Protein AF-A0A7C5F5Y3-F1 (afdb_monomer)

Sequence (98 aa):
MSLDRRIELMRSLGDLLRRVEFTQSGKEPQENLEAAQLATELEKAYLLWGLVEIEGLLIDGKEATAERLASEGPEDLAREITTAIKGEAGLSESERKN

Nearest PDB structures (foldseek):
  3eab-assembly3_C  TM=5.072E-01  e=3.829E+00  Homo sapiens

Radius of gyration: 14.65 Å; Cα contacts (8 Å, |Δi|>4): 79; chains: 1; bounding box: 38×29×44 Å

Foldseek 3Di:
DDPVVLVVLVVVLVVLVVVLVVLVVDDDPVSVVVNVVSVLVNLLSLLSNQPPADPPDDQVNHGDDSVCCSPRNDPVVSVVVSVVSCVVVVVPPVVVPD

Structure (mmCIF, N/CA/C/O backbone):
data_AF-A0A7C5F5Y3-F1
#
_entry.id   AF-A0A7C5F5Y3-F1
#
loop_
_atom_site.group_PDB
_atom_site.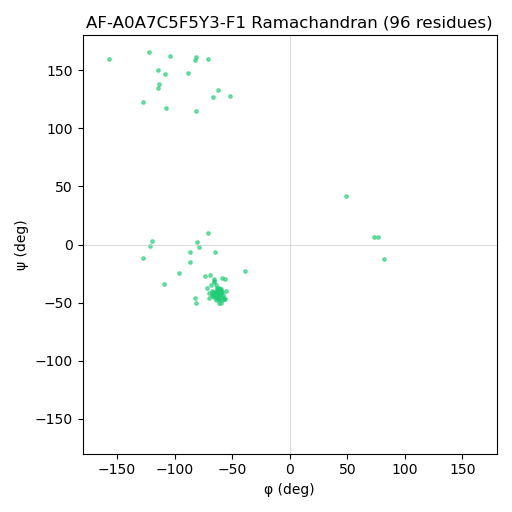id
_atom_site.type_symbol
_atom_site.label_atom_id
_atom_site.label_alt_id
_atom_site.label_comp_id
_atom_site.label_asym_id
_atom_site.label_entity_id
_atom_site.label_seq_id
_atom_site.pdbx_PDB_ins_code
_atom_site.Cartn_x
_atom_site.Cartn_y
_atom_site.Cartn_z
_atom_site.occupancy
_atom_site.B_iso_or_equiv
_atom_site.auth_seq_id
_atom_site.auth_comp_id
_atom_site.auth_asym_id
_atom_site.auth_atom_id
_atom_site.pdbx_PDB_model_num
ATOM 1 N N . MET A 1 1 ? -8.376 10.571 5.813 1.00 71.12 1 MET A N 1
ATOM 2 C CA . MET A 1 1 ? -7.504 11.060 4.717 1.00 7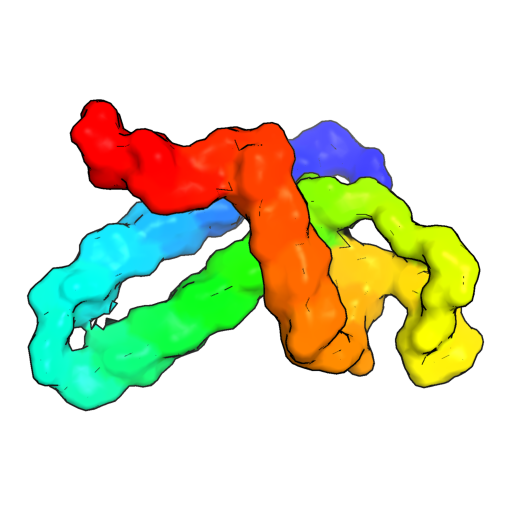1.12 1 MET A CA 1
ATOM 3 C C . MET A 1 1 ? -7.878 12.502 4.360 1.00 71.12 1 MET A C 1
ATOM 5 O O . MET A 1 1 ? -9.068 12.782 4.305 1.00 71.12 1 MET A O 1
ATOM 9 N N . SER A 1 2 ? -6.919 13.411 4.130 1.00 84.56 2 SER A N 1
ATOM 10 C CA . SER A 1 2 ? -7.179 14.780 3.624 1.00 84.56 2 SER A CA 1
ATOM 11 C C . SER A 1 2 ? -6.811 14.916 2.139 1.00 84.56 2 SER A C 1
ATOM 13 O O . SER A 1 2 ? -6.064 14.091 1.608 1.00 84.56 2 SER A O 1
ATOM 15 N N . LEU A 1 3 ? -7.315 15.956 1.461 1.00 83.12 3 LEU A N 1
ATOM 16 C CA . LEU A 1 3 ? -6.970 16.237 0.059 1.00 83.12 3 LEU A CA 1
ATOM 17 C C . LEU A 1 3 ? -5.470 16.515 -0.113 1.00 83.12 3 LEU A C 1
ATOM 19 O O . LEU A 1 3 ? -4.854 15.950 -1.011 1.00 83.12 3 LEU A O 1
ATOM 23 N N . ASP A 1 4 ? -4.875 17.311 0.778 1.00 85.81 4 ASP A N 1
ATOM 24 C CA . ASP A 1 4 ? -3.437 17.608 0.748 1.00 85.81 4 ASP A CA 1
ATOM 25 C C . ASP A 1 4 ? -2.607 16.330 0.872 1.00 85.81 4 ASP A C 1
ATOM 27 O O . ASP A 1 4 ? -1.707 16.083 0.069 1.00 85.81 4 ASP A O 1
ATOM 31 N N . ARG A 1 5 ? -2.991 15.446 1.802 1.00 83.38 5 ARG A N 1
ATOM 32 C CA . ARG A 1 5 ? -2.338 14.146 1.970 1.00 83.38 5 ARG A CA 1
ATOM 33 C C . ARG A 1 5 ? -2.460 13.282 0.715 1.00 83.38 5 ARG A C 1
ATOM 35 O O . ARG A 1 5 ? -1.504 12.608 0.341 1.00 83.38 5 ARG A O 1
ATOM 42 N N . ARG A 1 6 ? -3.609 13.313 0.035 1.00 85.56 6 ARG A N 1
ATOM 43 C CA . ARG A 1 6 ? -3.810 12.596 -1.232 1.00 85.56 6 ARG A CA 1
ATOM 44 C C . ARG A 1 6 ? -2.906 13.140 -2.342 1.00 85.56 6 ARG A C 1
ATOM 46 O O . ARG A 1 6 ? -2.329 12.351 -3.083 1.00 85.56 6 ARG A O 1
ATOM 53 N N . ILE A 1 7 ? -2.755 14.462 -2.440 1.00 86.44 7 ILE A N 1
ATOM 54 C CA . ILE A 1 7 ? -1.868 15.113 -3.417 1.00 86.44 7 ILE A CA 1
ATOM 55 C C . ILE A 1 7 ? -0.403 14.739 -3.156 1.00 86.44 7 ILE A C 1
ATOM 57 O O . ILE A 1 7 ? 0.325 14.415 -4.095 1.00 86.44 7 ILE A O 1
ATOM 61 N N . GLU A 1 8 ? 0.030 14.746 -1.894 1.00 88.75 8 GLU A N 1
ATOM 62 C CA . GLU A 1 8 ? 1.378 14.319 -1.501 1.00 88.75 8 GLU A CA 1
ATOM 63 C C . GLU A 1 8 ? 1.656 12.868 -1.903 1.00 88.75 8 GLU A C 1
ATOM 65 O O . GLU A 1 8 ? 2.686 12.582 -2.518 1.00 88.75 8 GLU A O 1
ATOM 70 N N . LEU A 1 9 ? 0.718 11.963 -1.611 1.00 88.31 9 LEU A N 1
ATOM 71 C CA . LEU A 1 9 ? 0.840 10.551 -1.965 1.00 88.31 9 LEU A CA 1
ATOM 72 C C . LEU A 1 9 ? 0.886 10.346 -3.482 1.00 88.31 9 LEU A C 1
ATOM 74 O O . LEU A 1 9 ? 1.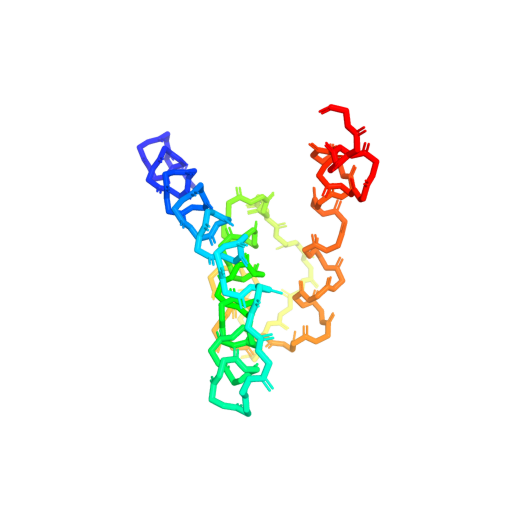721 9.585 -3.958 1.00 88.31 9 LEU A O 1
ATOM 78 N N . MET A 1 10 ? 0.069 11.071 -4.254 1.00 86.88 10 MET A N 1
ATOM 79 C CA . MET A 1 10 ? 0.120 11.016 -5.721 1.00 86.88 10 MET A CA 1
ATOM 80 C C . MET A 1 10 ? 1.463 11.493 -6.280 1.00 86.88 10 MET A C 1
ATOM 82 O O . MET A 1 10 ? 1.989 10.884 -7.210 1.00 86.88 10 MET A O 1
ATOM 86 N N . ARG A 1 11 ? 2.042 12.559 -5.712 1.00 87.75 11 ARG A N 1
ATOM 87 C CA . ARG A 1 11 ? 3.369 13.041 -6.120 1.00 87.75 11 ARG A CA 1
ATOM 88 C C . ARG A 1 11 ? 4.447 11.998 -5.824 1.00 87.75 11 ARG A C 1
ATOM 90 O O . ARG A 1 11 ? 5.219 11.663 -6.715 1.00 87.75 11 ARG A O 1
ATOM 97 N N . SER A 1 12 ? 4.447 11.445 -4.611 1.00 87.06 12 SER A N 1
ATOM 98 C CA . SER A 1 12 ? 5.384 10.388 -4.217 1.00 87.06 12 SER A CA 1
ATOM 99 C C . SER A 1 12 ? 5.243 9.144 -5.096 1.00 87.06 12 SER A C 1
ATOM 101 O O . SER A 1 12 ? 6.246 8.550 -5.480 1.00 87.06 12 SER A O 1
ATOM 103 N N . LEU A 1 13 ? 4.011 8.764 -5.441 1.00 87.00 13 LEU A N 1
ATOM 104 C CA . LEU A 1 13 ? 3.730 7.628 -6.313 1.00 87.00 13 LEU A CA 1
ATOM 105 C C . LEU A 1 13 ? 4.293 7.850 -7.725 1.00 87.00 13 LEU A C 1
ATOM 107 O O . LEU A 1 13 ? 4.977 6.979 -8.257 1.00 87.00 13 LEU A O 1
ATOM 111 N N . GLY A 1 14 ? 4.074 9.033 -8.307 1.00 85.31 14 GLY A N 1
ATOM 112 C CA . GLY A 1 14 ? 4.632 9.391 -9.614 1.00 85.31 14 GLY A CA 1
ATOM 113 C C . GLY A 1 14 ? 6.165 9.456 -9.628 1.00 85.31 14 GLY A C 1
ATOM 114 O O . GLY A 1 14 ? 6.795 9.077 -10.615 1.00 85.31 14 GLY A O 1
ATOM 115 N N . ASP A 1 15 ? 6.787 9.899 -8.535 1.00 88.44 15 ASP A N 1
ATOM 116 C CA . ASP A 1 15 ? 8.247 9.904 -8.392 1.00 88.44 15 ASP A CA 1
ATOM 117 C C . ASP A 1 15 ? 8.825 8.483 -8.342 1.00 88.44 15 ASP A C 1
ATOM 119 O O . ASP A 1 15 ? 9.843 8.214 -8.982 1.00 88.44 15 ASP A O 1
ATOM 123 N N . LEU A 1 16 ? 8.162 7.569 -7.626 1.00 86.25 16 LEU A N 1
ATOM 124 C CA . LEU A 1 16 ? 8.566 6.165 -7.530 1.00 86.25 16 LEU A CA 1
ATOM 125 C C . LEU A 1 16 ? 8.411 5.425 -8.861 1.00 86.25 16 LEU A C 1
ATOM 127 O O . LEU A 1 16 ? 9.335 4.726 -9.269 1.00 86.25 16 LEU A O 1
ATOM 131 N N . LEU A 1 17 ? 7.293 5.622 -9.568 1.00 82.62 17 LEU A N 1
ATOM 132 C CA . LEU A 1 17 ? 7.063 5.003 -10.878 1.00 82.62 17 LEU A CA 1
ATOM 133 C C . LEU A 1 17 ? 8.164 5.365 -11.878 1.00 82.62 17 LEU A C 1
ATOM 135 O O . LEU A 1 17 ? 8.737 4.479 -12.509 1.00 82.62 17 LEU A O 1
ATOM 139 N N . ARG A 1 18 ? 8.541 6.647 -11.944 1.00 84.25 18 ARG A N 1
ATOM 140 C CA . ARG A 1 18 ? 9.641 7.097 -12.808 1.00 84.25 18 ARG A CA 1
ATOM 141 C C . ARG A 1 18 ? 10.961 6.414 -12.461 1.00 84.25 18 ARG A C 1
ATOM 143 O O . ARG A 1 18 ? 11.693 6.016 -13.356 1.00 84.25 18 ARG A O 1
ATOM 150 N N . ARG A 1 19 ? 11.279 6.257 -11.172 1.00 83.69 19 ARG A N 1
ATOM 151 C CA . ARG A 1 19 ? 12.512 5.571 -10.738 1.00 83.69 19 ARG A CA 1
ATOM 152 C C . ARG A 1 19 ? 12.522 4.102 -11.149 1.00 83.69 19 ARG A C 1
ATOM 154 O O . ARG A 1 19 ? 13.539 3.640 -11.652 1.00 83.69 19 ARG A O 1
ATOM 161 N N . VAL A 1 20 ? 11.396 3.402 -11.004 1.00 80.44 20 VAL A N 1
ATOM 162 C CA . VAL A 1 20 ? 11.260 2.005 -11.449 1.00 80.44 20 VAL A CA 1
ATOM 163 C C . VAL A 1 20 ? 11.546 1.871 -12.948 1.00 80.44 20 VAL A C 1
ATOM 165 O O . VAL A 1 20 ? 12.284 0.971 -13.343 1.00 80.44 20 VAL A O 1
ATOM 168 N N . GLU A 1 21 ? 11.025 2.781 -13.776 1.00 75.25 21 GLU A N 1
ATOM 169 C CA . GLU A 1 21 ? 11.284 2.785 -15.224 1.00 75.25 21 GLU A CA 1
ATOM 170 C C . GLU A 1 21 ? 12.777 2.937 -15.559 1.00 75.25 21 GLU A C 1
ATOM 172 O O . GLU A 1 21 ? 13.275 2.271 -16.469 1.00 75.25 21 GLU A O 1
ATOM 177 N N . PHE A 1 22 ? 13.514 3.763 -14.808 1.00 75.44 22 PHE A N 1
ATOM 178 C CA . PHE A 1 22 ? 14.957 3.928 -15.002 1.00 75.44 22 PHE A CA 1
ATOM 179 C C . PHE A 1 22 ? 15.754 2.685 -14.582 1.00 75.44 22 PHE A C 1
ATOM 181 O O . PHE A 1 22 ? 16.621 2.235 -15.334 1.00 75.44 22 PHE A O 1
ATOM 188 N N . THR A 1 23 ? 15.457 2.104 -13.416 1.00 71.69 23 THR A N 1
ATOM 189 C CA . THR A 1 23 ? 16.248 1.001 -12.840 1.00 71.69 23 THR A CA 1
ATOM 190 C C . THR A 1 23 ? 16.038 -0.333 -13.567 1.00 71.69 23 THR A C 1
ATOM 192 O O . THR A 1 23 ? 16.958 -1.144 -13.644 1.00 71.69 23 THR A O 1
ATOM 195 N N . GLN A 1 24 ? 14.877 -0.562 -14.194 1.00 64.56 24 GLN A N 1
ATOM 196 C CA . GLN A 1 24 ? 14.607 -1.786 -14.972 1.00 64.56 24 GLN A CA 1
ATOM 197 C C . GLN A 1 24 ? 15.480 -1.955 -16.234 1.00 64.56 24 GLN A C 1
ATOM 199 O O . GLN A 1 24 ? 15.428 -3.002 -16.878 1.00 64.56 24 GLN A O 1
ATOM 204 N N . SER A 1 25 ? 16.286 -0.953 -16.598 1.00 63.72 25 SER A N 1
ATOM 205 C CA . SER A 1 25 ? 17.195 -1.010 -17.753 1.00 63.72 25 SER A CA 1
ATOM 206 C C . SER A 1 25 ? 18.571 -1.630 -17.439 1.00 63.72 25 SER A C 1
ATOM 208 O O . SER A 1 25 ? 19.367 -1.845 -18.357 1.00 63.72 25 SER A O 1
ATOM 210 N N . GLY A 1 26 ? 18.849 -1.916 -16.164 1.00 59.06 26 GLY A N 1
ATOM 211 C CA . GLY A 1 26 ? 20.116 -2.448 -15.659 1.00 59.06 26 GLY A CA 1
ATOM 212 C C . GLY A 1 26 ? 20.299 -3.969 -15.791 1.00 59.06 26 GLY A C 1
ATOM 213 O O . GLY A 1 26 ? 19.331 -4.715 -15.920 1.00 59.06 26 GLY A O 1
ATOM 214 N N . LYS A 1 27 ? 21.549 -4.454 -15.766 1.00 57.50 27 LYS A N 1
ATOM 215 C CA . LYS A 1 27 ? 21.911 -5.894 -15.788 1.00 57.50 27 LYS A CA 1
ATOM 216 C C . LYS A 1 27 ? 22.742 -6.341 -14.578 1.00 57.50 27 LYS A C 1
ATOM 218 O O . LYS A 1 27 ? 23.104 -7.517 -14.499 1.00 57.50 27 LYS A O 1
ATOM 223 N N . GLU A 1 28 ? 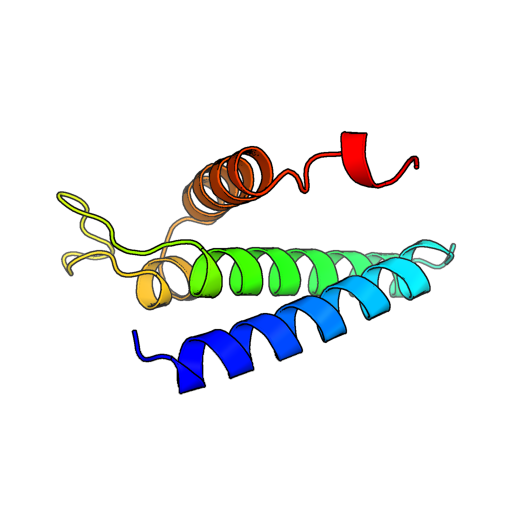23.075 -5.443 -13.659 1.00 71.00 28 GLU A N 1
ATOM 224 C CA . GLU A 1 28 ? 23.920 -5.745 -12.509 1.00 71.00 28 GLU A CA 1
ATOM 225 C C . GLU A 1 28 ? 23.107 -6.261 -11.304 1.00 71.00 28 GLU A C 1
ATOM 227 O O . GLU A 1 28 ? 21.978 -5.831 -11.067 1.00 71.00 28 GLU A O 1
ATOM 232 N N . PRO A 1 29 ? 23.671 -7.158 -10.470 1.00 64.56 29 PRO A N 1
ATOM 233 C CA . PRO A 1 29 ? 23.003 -7.639 -9.256 1.00 64.56 29 PRO A CA 1
ATOM 234 C C . PRO A 1 29 ? 22.586 -6.529 -8.279 1.00 64.56 29 PRO A C 1
ATOM 236 O O . PRO A 1 29 ? 21.603 -6.686 -7.559 1.00 64.56 29 PRO A O 1
ATOM 239 N N . GLN A 1 30 ? 23.319 -5.415 -8.252 1.00 66.56 30 GLN A N 1
ATOM 240 C CA . GLN A 1 30 ? 23.004 -4.259 -7.414 1.00 66.56 30 GLN A CA 1
ATOM 241 C C . GLN A 1 30 ? 21.766 -3.505 -7.924 1.00 66.56 30 GLN A C 1
ATOM 243 O O . GLN A 1 30 ? 20.917 -3.123 -7.122 1.00 66.56 30 GLN A O 1
ATOM 248 N N . GLU A 1 31 ? 21.606 -3.402 -9.246 1.00 68.12 31 GLU A N 1
ATOM 249 C CA . GLU A 1 31 ? 20.412 -2.838 -9.888 1.00 68.12 31 GLU A CA 1
ATOM 250 C C . GLU A 1 31 ? 19.177 -3.722 -9.634 1.00 68.12 31 GLU A C 1
ATOM 252 O O . GLU A 1 31 ? 18.078 -3.209 -9.443 1.00 68.12 31 GLU A O 1
ATOM 257 N N . ASN A 1 32 ? 19.350 -5.046 -9.525 1.00 71.88 32 ASN A N 1
ATOM 258 C CA . ASN A 1 32 ? 18.258 -5.961 -9.165 1.00 71.88 32 ASN A CA 1
ATOM 259 C C . ASN A 1 32 ? 17.764 -5.769 -7.722 1.00 71.88 32 ASN A C 1
ATOM 261 O O . ASN A 1 32 ? 16.559 -5.835 -7.474 1.00 71.88 32 ASN A O 1
ATOM 265 N N . LEU A 1 33 ? 18.673 -5.542 -6.766 1.00 78.62 33 LEU A N 1
ATOM 266 C CA . LEU A 1 33 ? 18.294 -5.267 -5.376 1.00 78.62 33 LEU A CA 1
ATOM 267 C C . LEU A 1 33 ? 17.580 -3.916 -5.257 1.00 78.62 33 LEU A C 1
ATOM 269 O O . LEU A 1 33 ? 16.560 -3.815 -4.579 1.00 78.62 33 LEU A O 1
ATOM 273 N N . GLU A 1 34 ? 18.088 -2.897 -5.947 1.00 81.81 34 GLU A N 1
ATOM 274 C CA . GLU A 1 34 ? 17.468 -1.573 -5.992 1.00 81.81 34 GLU A CA 1
ATOM 275 C C . GLU A 1 34 ? 16.081 -1.621 -6.649 1.00 81.81 34 GLU A C 1
ATOM 277 O O . GLU A 1 34 ? 15.127 -1.047 -6.125 1.00 81.81 34 GLU A O 1
ATOM 282 N N . ALA A 1 35 ? 15.927 -2.379 -7.739 1.00 80.69 35 ALA A N 1
ATOM 283 C CA . ALA A 1 35 ? 14.634 -2.606 -8.375 1.00 80.69 35 ALA A CA 1
ATOM 284 C C . ALA A 1 35 ? 13.639 -3.307 -7.436 1.00 80.69 35 ALA A C 1
ATOM 286 O O . ALA A 1 35 ? 12.473 -2.915 -7.382 1.00 80.69 35 ALA A O 1
ATOM 287 N N . ALA A 1 36 ? 14.087 -4.313 -6.675 1.00 83.31 36 ALA A N 1
ATOM 288 C CA . ALA A 1 36 ? 13.246 -4.996 -5.695 1.00 83.31 36 ALA A CA 1
ATOM 289 C C . ALA A 1 36 ? 12.801 -4.048 -4.569 1.00 83.31 36 ALA A C 1
ATOM 291 O O . ALA A 1 36 ? 11.619 -4.009 -4.233 1.00 83.31 36 ALA A O 1
ATOM 292 N N . GLN A 1 37 ? 13.716 -3.231 -4.039 1.00 87.94 37 GLN A N 1
ATOM 293 C CA . GLN A 1 37 ? 13.385 -2.230 -3.026 1.00 87.94 37 GLN A CA 1
ATOM 294 C C . GLN A 1 37 ? 12.376 -1.200 -3.556 1.00 87.94 37 GLN A C 1
ATOM 296 O O . GLN A 1 37 ? 11.376 -0.919 -2.894 1.00 87.94 37 GLN A O 1
ATOM 301 N N . LEU A 1 38 ? 12.603 -0.667 -4.761 1.00 87.19 38 LEU A N 1
ATOM 302 C CA . LEU A 1 38 ? 11.687 0.279 -5.400 1.00 87.19 38 LEU A CA 1
ATOM 303 C C . LEU A 1 38 ? 10.304 -0.336 -5.639 1.00 87.19 38 LEU A C 1
ATOM 305 O O . LEU A 1 38 ? 9.297 0.349 -5.462 1.00 87.19 38 LEU A O 1
ATOM 309 N N . ALA A 1 39 ? 10.232 -1.620 -6.000 1.00 84.06 39 ALA A N 1
ATOM 310 C CA . ALA A 1 39 ? 8.965 -2.326 -6.154 1.00 84.06 39 ALA A CA 1
ATOM 311 C C . ALA A 1 39 ? 8.191 -2.407 -4.825 1.00 84.06 39 ALA A C 1
ATOM 313 O O . ALA A 1 39 ? 7.001 -2.090 -4.801 1.00 84.06 39 ALA A O 1
ATOM 314 N N . THR A 1 40 ? 8.855 -2.737 -3.713 1.00 88.56 40 THR A N 1
ATOM 315 C CA . THR A 1 40 ? 8.229 -2.755 -2.379 1.00 88.56 40 THR A CA 1
ATOM 316 C C . THR A 1 40 ? 7.785 -1.358 -1.928 1.00 88.56 40 THR A C 1
ATOM 318 O O . THR A 1 40 ? 6.688 -1.190 -1.390 1.00 88.56 40 THR A O 1
ATOM 321 N N . GLU A 1 41 ? 8.594 -0.323 -2.171 1.00 90.50 41 GLU A N 1
ATOM 322 C CA . GLU A 1 41 ? 8.213 1.065 -1.873 1.00 90.50 41 GLU A CA 1
ATOM 323 C C . GLU A 1 41 ? 6.996 1.510 -2.693 1.00 90.50 41 GLU A C 1
ATOM 325 O O . GLU A 1 41 ? 6.107 2.197 -2.179 1.00 90.50 41 GLU A O 1
ATOM 330 N N . LEU A 1 42 ? 6.920 1.072 -3.950 1.00 88.38 42 LEU A N 1
ATOM 331 C CA . LEU A 1 42 ? 5.796 1.343 -4.831 1.00 88.38 42 LEU A CA 1
ATOM 332 C C . LEU A 1 42 ? 4.513 0.643 -4.355 1.00 88.38 42 LEU A C 1
ATOM 334 O O . LEU A 1 42 ? 3.456 1.272 -4.331 1.00 88.38 42 LEU A O 1
ATOM 338 N N . GLU A 1 43 ? 4.587 -0.622 -3.935 1.00 89.12 43 GLU A N 1
ATOM 339 C CA . GLU A 1 43 ? 3.453 -1.342 -3.333 1.00 89.12 43 GLU A CA 1
ATOM 340 C C . GLU A 1 43 ? 2.913 -0.602 -2.105 1.00 89.12 43 GLU A C 1
ATOM 342 O O . GLU A 1 43 ? 1.715 -0.322 -2.019 1.00 89.12 43 GLU A O 1
ATOM 347 N N . LYS A 1 44 ? 3.801 -0.173 -1.204 1.00 92.69 44 LYS A N 1
ATOM 348 C CA . LYS A 1 44 ? 3.423 0.640 -0.045 1.00 92.69 44 LYS A CA 1
ATOM 349 C C . LYS A 1 44 ? 2.757 1.958 -0.448 1.00 92.69 44 LYS A C 1
ATOM 351 O O . LYS A 1 44 ? 1.764 2.352 0.164 1.00 92.69 44 LYS A O 1
ATOM 356 N N . ALA A 1 45 ? 3.282 2.649 -1.460 1.00 92.00 45 ALA A N 1
ATOM 357 C CA . ALA A 1 45 ? 2.709 3.906 -1.937 1.00 92.00 45 ALA A CA 1
ATOM 358 C C . ALA A 1 45 ? 1.296 3.709 -2.507 1.00 92.00 45 ALA A C 1
ATOM 360 O O . ALA A 1 45 ? 0.398 4.487 -2.184 1.00 92.00 45 ALA A O 1
ATOM 361 N N . TYR A 1 46 ? 1.078 2.645 -3.289 1.00 90.38 46 TYR A N 1
ATOM 362 C CA . TYR A 1 46 ? -0.252 2.281 -3.779 1.00 90.38 46 TYR A CA 1
ATOM 363 C C . TYR A 1 46 ? -1.222 1.988 -2.647 1.00 90.38 46 TYR A C 1
ATOM 365 O O . TYR A 1 46 ? -2.355 2.462 -2.689 1.00 90.38 46 TYR A O 1
ATOM 373 N N . LEU A 1 47 ? -0.777 1.247 -1.632 1.00 92.56 47 LEU A N 1
ATOM 374 C CA . LEU A 1 47 ? -1.612 0.904 -0.493 1.00 92.56 47 LEU A CA 1
ATOM 375 C C . LEU A 1 47 ? -2.068 2.161 0.255 1.00 92.56 47 LEU A C 1
ATOM 377 O O . LEU A 1 47 ? -3.260 2.351 0.462 1.00 92.56 47 LEU A O 1
ATOM 381 N N . LEU A 1 48 ? -1.142 3.062 0.593 1.00 93.00 48 LEU A N 1
ATOM 382 C CA . LEU A 1 48 ? -1.468 4.301 1.310 1.00 93.00 48 LEU A CA 1
ATOM 383 C C . LEU A 1 48 ? -2.333 5.266 0.491 1.00 93.00 48 LEU A C 1
ATOM 385 O O . LEU A 1 48 ? -3.075 6.060 1.063 1.00 93.00 48 LEU A O 1
ATOM 389 N N . TRP A 1 49 ? -2.212 5.244 -0.836 1.00 92.06 49 TRP A N 1
ATOM 390 C CA . TRP A 1 49 ? -2.981 6.113 -1.723 1.00 92.06 49 TRP A CA 1
ATOM 391 C C . TRP A 1 49 ? -4.387 5.580 -2.018 1.00 92.06 49 TRP A C 1
ATOM 393 O O . TRP A 1 49 ? -5.344 6.356 -2.003 1.00 92.06 49 TRP A O 1
ATOM 403 N N . GLY A 1 50 ? -4.495 4.290 -2.340 1.00 89.25 50 GLY A N 1
ATOM 404 C CA . GLY A 1 50 ? -5.702 3.688 -2.905 1.00 89.25 50 GLY A CA 1
ATOM 405 C C . GLY A 1 50 ? -6.610 3.008 -1.885 1.00 89.25 50 GLY A C 1
ATOM 406 O O . GLY A 1 50 ? -7.809 2.911 -2.126 1.00 89.25 50 GLY A O 1
ATOM 407 N N . LEU A 1 51 ? -6.077 2.567 -0.742 1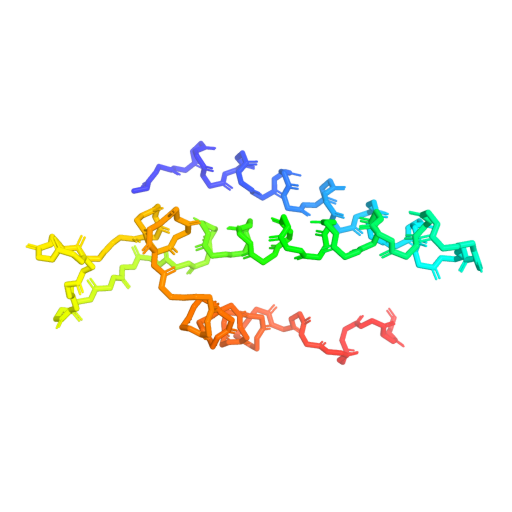.00 92.25 51 LEU A N 1
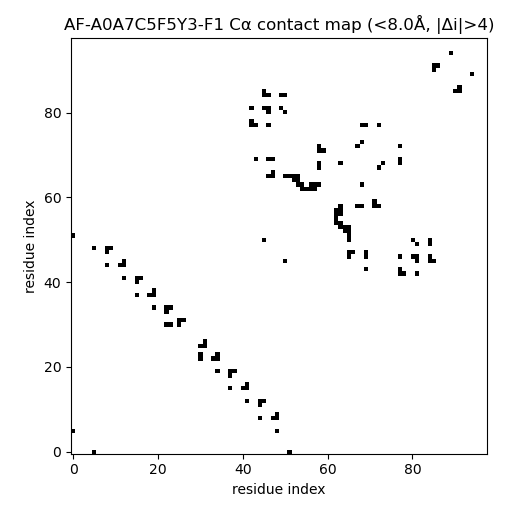ATOM 408 C CA . LEU A 1 51 ? -6.884 1.926 0.291 1.00 92.25 51 LEU A CA 1
ATOM 409 C C . LEU A 1 51 ? -7.584 2.983 1.149 1.00 92.25 51 LEU A C 1
ATOM 411 O O . LEU A 1 51 ? -6.942 3.752 1.865 1.00 92.25 51 LEU A O 1
ATOM 415 N N . VAL A 1 52 ? -8.914 3.008 1.076 1.00 89.94 52 VAL A N 1
ATOM 416 C CA . VAL A 1 52 ? -9.738 3.966 1.823 1.00 89.94 52 VAL A CA 1
ATOM 417 C C . VAL A 1 52 ? -9.948 3.505 3.262 1.00 89.94 52 VAL A C 1
ATOM 419 O O . VAL A 1 52 ? -9.700 4.274 4.190 1.00 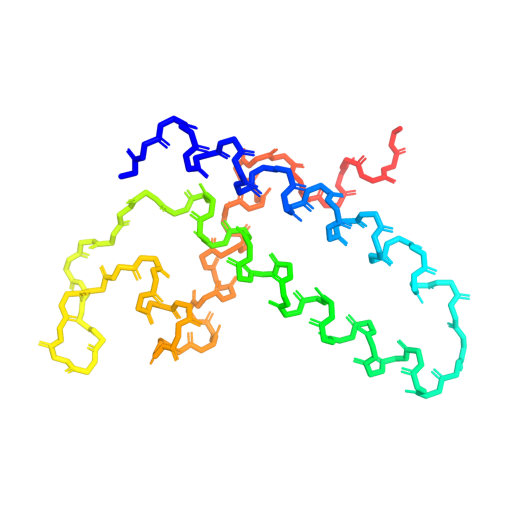89.94 52 VAL A O 1
ATOM 422 N N . GLU A 1 53 ? -10.372 2.257 3.446 1.00 91.00 53 GLU A N 1
ATOM 423 C CA . GLU A 1 53 ? -10.646 1.668 4.755 1.00 91.00 53 GLU A CA 1
ATOM 424 C C . GLU A 1 53 ? -10.561 0.140 4.708 1.00 91.00 53 GLU A C 1
ATOM 426 O O . GLU A 1 53 ? -10.642 -0.467 3.638 1.00 91.00 53 GLU A O 1
ATOM 431 N N . ILE A 1 54 ? -10.380 -0.471 5.879 1.00 92.38 54 ILE A N 1
ATOM 432 C CA . ILE A 1 54 ? -10.521 -1.911 6.085 1.00 92.38 54 ILE A CA 1
ATOM 433 C C . ILE A 1 54 ? -11.476 -2.098 7.258 1.00 92.38 54 ILE A C 1
ATOM 435 O O . ILE A 1 54 ? -11.209 -1.623 8.360 1.00 92.38 54 ILE A O 1
ATOM 439 N N . GLU A 1 55 ? -12.563 -2.825 7.035 1.00 92.94 55 GLU A N 1
ATOM 440 C CA . GLU A 1 55 ? -13.525 -3.161 8.081 1.00 92.94 55 GLU A CA 1
ATOM 441 C C . GLU A 1 55 ? -13.435 -4.644 8.453 1.00 92.94 55 GLU A C 1
ATOM 443 O O . GLU A 1 55 ? -13.155 -5.504 7.618 1.00 92.94 55 GLU A O 1
ATOM 448 N N . GLY A 1 56 ? -13.676 -4.959 9.728 1.00 93.50 56 GLY A N 1
ATOM 449 C CA . GLY A 1 56 ? -13.759 -6.345 10.203 1.00 93.50 56 GLY A CA 1
ATOM 450 C C . GLY A 1 56 ? -12.425 -7.098 10.297 1.00 93.50 56 GLY A C 1
ATOM 451 O O . GLY A 1 56 ? -12.432 -8.287 10.612 1.00 93.50 56 GLY A O 1
ATOM 452 N N . LEU A 1 57 ? -11.290 -6.427 10.076 1.00 93.88 57 LEU A N 1
ATOM 453 C CA . LEU A 1 57 ? -9.953 -7.007 10.201 1.00 93.88 57 LEU A CA 1
ATOM 454 C C . LEU A 1 57 ? -9.180 -6.381 11.366 1.00 93.88 57 LEU A C 1
ATOM 456 O O . LEU A 1 57 ? -9.169 -5.161 11.547 1.00 93.88 57 LEU A O 1
ATOM 460 N N . LEU A 1 58 ? -8.471 -7.228 12.113 1.00 94.12 58 LEU A N 1
ATOM 461 C CA . LEU A 1 58 ? -7.518 -6.809 13.134 1.00 94.12 58 LEU A CA 1
ATOM 462 C C . LEU A 1 58 ? -6.099 -7.212 12.727 1.00 94.12 58 LEU A C 1
ATOM 464 O O . LEU A 1 58 ? -5.867 -8.356 12.342 1.00 94.12 58 LEU A O 1
ATOM 468 N N . ILE A 1 59 ? -5.152 -6.290 12.875 1.00 92.88 59 ILE A N 1
ATOM 469 C CA . ILE A 1 59 ? -3.710 -6.544 12.795 1.00 92.88 59 ILE A CA 1
ATOM 470 C C . ILE A 1 59 ? -3.182 -6.439 14.221 1.00 92.88 59 ILE A C 1
ATOM 472 O O . ILE A 1 59 ? -3.344 -5.401 14.867 1.00 92.88 59 ILE A O 1
ATOM 476 N N . ASP A 1 60 ? -2.648 -7.541 14.746 1.00 92.31 60 ASP A N 1
ATOM 477 C CA . ASP A 1 60 ? -2.158 -7.642 16.127 1.00 92.31 60 ASP A CA 1
ATOM 478 C C . ASP A 1 60 ? -3.157 -7.116 17.178 1.00 92.31 60 ASP A C 1
ATOM 480 O O . ASP A 1 60 ? -2.814 -6.410 18.130 1.00 92.31 60 ASP A O 1
ATOM 484 N N . GLY A 1 61 ? -4.439 -7.444 16.986 1.00 92.06 61 GLY A N 1
ATOM 485 C CA . GLY A 1 61 ? -5.526 -7.071 17.896 1.00 92.06 61 GLY A CA 1
ATOM 486 C C . GLY A 1 61 ? -5.991 -5.614 17.796 1.00 92.06 61 GLY A C 1
ATOM 487 O O . GLY A 1 61 ? -6.819 -5.195 18.603 1.00 92.06 61 GLY A O 1
ATOM 488 N N . LYS A 1 62 ? -5.496 -4.839 16.825 1.00 92.44 62 LYS A N 1
ATOM 489 C CA . LYS A 1 62 ? -5.923 -3.458 16.554 1.00 92.44 62 LYS A CA 1
ATOM 490 C C . LYS A 1 62 ? -6.604 -3.366 15.197 1.00 92.44 62 LYS A C 1
ATOM 492 O O . LYS A 1 62 ? -6.252 -4.108 14.289 1.00 92.44 62 LYS A O 1
ATOM 497 N N . GLU A 1 63 ? -7.539 -2.432 15.052 1.00 93.12 63 GLU A N 1
ATOM 498 C CA . GLU A 1 63 ? -8.209 -2.171 13.773 1.00 93.12 63 GLU A CA 1
ATOM 499 C C . GLU A 1 63 ? -7.195 -1.956 12.652 1.00 93.12 63 GLU A C 1
ATOM 501 O O . GLU A 1 63 ? -6.266 -1.148 12.786 1.00 93.12 63 GLU A O 1
ATOM 506 N N . ALA A 1 64 ? -7.374 -2.702 11.564 1.00 93.44 64 ALA A N 1
ATOM 507 C CA . ALA A 1 64 ? -6.550 -2.573 10.381 1.00 93.44 64 ALA A CA 1
ATOM 508 C C . ALA A 1 64 ? -6.787 -1.204 9.724 1.00 93.44 64 ALA A C 1
ATOM 510 O O . ALA A 1 64 ? -7.911 -0.826 9.415 1.00 93.44 64 ALA A O 1
ATOM 511 N N . THR A 1 65 ? -5.707 -0.467 9.484 1.00 93.25 65 THR A N 1
ATOM 512 C CA . THR A 1 65 ? -5.710 0.742 8.650 1.00 93.25 65 THR A CA 1
ATOM 513 C C . THR A 1 65 ? -4.709 0.559 7.519 1.00 93.25 65 THR A C 1
ATOM 515 O O . THR A 1 65 ? -3.861 -0.334 7.594 1.00 93.25 65 THR A O 1
ATOM 518 N N . ALA A 1 66 ? -4.755 1.409 6.492 1.00 93.00 66 ALA A N 1
ATOM 519 C CA . ALA A 1 66 ? -3.759 1.378 5.421 1.00 93.00 66 ALA A CA 1
ATOM 520 C C . ALA A 1 66 ? -2.326 1.517 5.967 1.00 93.00 66 ALA A C 1
ATOM 522 O O . ALA A 1 66 ? -1.423 0.801 5.540 1.00 93.00 66 ALA A O 1
ATOM 523 N N . GLU A 1 67 ? -2.120 2.383 6.963 1.00 92.81 67 GLU A N 1
ATOM 524 C CA . GLU A 1 67 ? -0.828 2.561 7.623 1.00 92.81 67 GLU A CA 1
ATOM 525 C C . GLU A 1 67 ? -0.398 1.320 8.401 1.00 92.81 67 GLU A C 1
ATOM 527 O O . GLU A 1 67 ? 0.750 0.907 8.261 1.00 92.81 67 GLU A O 1
ATOM 532 N N . ARG A 1 68 ? -1.301 0.704 9.181 1.00 94.19 68 ARG A N 1
ATOM 533 C CA . ARG A 1 68 ? -0.968 -0.525 9.920 1.00 94.19 68 ARG A CA 1
ATOM 534 C C . ARG A 1 68 ? -0.690 -1.684 8.985 1.00 94.19 68 ARG A C 1
ATOM 536 O O . ARG A 1 68 ? 0.271 -2.407 9.197 1.00 94.19 68 ARG A O 1
ATOM 543 N N . LEU A 1 69 ? -1.498 -1.857 7.944 1.00 94.00 69 LEU A N 1
ATOM 544 C CA . LEU A 1 69 ? -1.269 -2.897 6.950 1.00 94.00 69 LEU A CA 1
ATOM 545 C C . LEU A 1 69 ? 0.089 -2.707 6.262 1.00 94.00 69 LEU A C 1
ATOM 547 O O . LEU A 1 69 ? 0.802 -3.681 6.060 1.00 94.00 69 LEU A O 1
ATOM 551 N N . ALA A 1 70 ? 0.487 -1.461 5.989 1.00 92.75 70 ALA A N 1
ATOM 552 C CA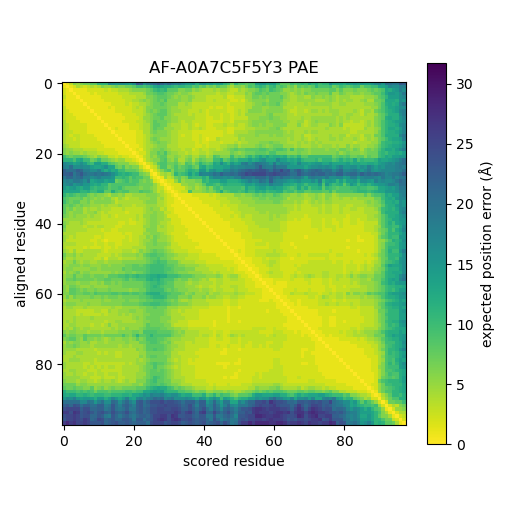 . ALA A 1 70 ? 1.789 -1.143 5.409 1.00 92.75 70 ALA A CA 1
ATOM 553 C C . ALA A 1 70 ? 2.989 -1.376 6.348 1.00 92.75 70 ALA A C 1
ATOM 555 O O . ALA A 1 70 ? 4.107 -1.514 5.854 1.00 92.75 70 ALA A O 1
ATOM 556 N N . SER A 1 71 ? 2.809 -1.314 7.673 1.00 92.56 71 SER A N 1
ATOM 557 C CA . SER A 1 71 ? 3.919 -1.373 8.641 1.00 92.56 71 SER A CA 1
ATOM 558 C C . SER A 1 71 ? 3.996 -2.666 9.448 1.00 92.56 71 SER A C 1
ATOM 560 O O . SER A 1 71 ? 5.087 -3.086 9.818 1.00 92.56 71 SER A O 1
ATOM 562 N N . GLU A 1 72 ? 2.847 -3.250 9.767 1.00 92.94 72 GLU A N 1
ATOM 563 C CA . GLU A 1 72 ? 2.661 -4.360 10.712 1.00 92.94 72 GLU A CA 1
ATOM 564 C C . GLU A 1 72 ? 1.877 -5.518 10.070 1.00 92.94 72 GLU A C 1
ATOM 566 O O . GLU A 1 72 ? 1.791 -6.606 10.632 1.00 92.94 72 GLU A O 1
ATOM 571 N N . GLY A 1 73 ? 1.276 -5.293 8.899 1.00 89.88 73 GLY A N 1
ATOM 572 C CA . GLY A 1 73 ? 0.411 -6.266 8.255 1.00 89.88 73 GLY A CA 1
ATOM 573 C C . GLY A 1 73 ? 1.158 -7.351 7.470 1.00 89.88 73 GLY A C 1
ATOM 574 O O . GLY A 1 73 ? 2.316 -7.169 7.090 1.00 89.88 73 GLY A O 1
ATOM 575 N N . PRO A 1 74 ? 0.490 -8.483 7.179 1.00 92.12 74 PRO A N 1
ATOM 576 C CA . PRO A 1 74 ? 1.054 -9.531 6.335 1.00 92.12 74 PRO A CA 1
ATOM 577 C C . PRO A 1 74 ? 1.337 -9.030 4.911 1.00 92.12 74 PRO A C 1
ATOM 579 O O . PRO A 1 74 ? 0.463 -8.441 4.272 1.00 92.12 74 PRO A O 1
ATOM 582 N N . GLU A 1 75 ? 2.530 -9.328 4.391 1.00 91.19 75 GLU A N 1
ATOM 583 C CA . GLU A 1 75 ? 2.963 -8.905 3.050 1.00 91.19 75 GLU A CA 1
ATOM 584 C C . GLU A 1 75 ? 2.029 -9.423 1.945 1.00 91.19 75 GLU A C 1
ATOM 586 O O . GLU A 1 75 ? 1.659 -8.675 1.042 1.00 91.19 75 GLU A O 1
ATOM 591 N N . ASP A 1 76 ? 1.579 -10.676 2.050 1.00 92.31 76 ASP A N 1
ATOM 592 C CA . ASP A 1 76 ? 0.685 -11.283 1.058 1.00 92.31 76 ASP A CA 1
ATOM 593 C C . ASP A 1 76 ? -0.659 -10.548 0.960 1.00 92.31 76 ASP A C 1
ATOM 595 O O . ASP A 1 76 ? -1.166 -10.331 -0.141 1.00 92.31 76 ASP A O 1
ATOM 599 N N . LEU A 1 77 ? -1.199 -10.084 2.093 1.00 92.50 77 LEU A N 1
ATOM 600 C CA . LEU A 1 77 ? -2.438 -9.306 2.122 1.00 92.50 77 LEU A CA 1
ATOM 601 C C . LEU A 1 77 ? -2.236 -7.911 1.515 1.00 92.50 77 LEU A C 1
ATOM 603 O O . LEU A 1 77 ? -3.074 -7.432 0.749 1.00 92.50 77 LEU A O 1
ATOM 607 N N . ALA A 1 78 ? -1.111 -7.257 1.817 1.00 92.81 78 ALA A N 1
ATOM 608 C CA . ALA A 1 78 ? -0.764 -5.982 1.193 1.00 92.81 78 ALA A CA 1
ATOM 609 C C . ALA A 1 78 ? -0.625 -6.128 -0.336 1.00 92.81 78 ALA A C 1
ATOM 611 O O . ALA A 1 78 ? -1.108 -5.278 -1.092 1.00 92.81 78 ALA A O 1
ATOM 612 N N . ARG A 1 79 ? -0.030 -7.229 -0.811 1.00 91.94 79 ARG A N 1
ATOM 613 C CA . ARG A 1 79 ? 0.096 -7.546 -2.240 1.00 91.94 79 ARG A CA 1
ATOM 614 C C . ARG A 1 79 ? -1.253 -7.806 -2.908 1.00 91.94 79 ARG A C 1
ATOM 616 O O . ARG A 1 79 ? -1.495 -7.308 -4.008 1.00 91.94 79 ARG A O 1
ATOM 623 N N . GLU A 1 80 ? -2.142 -8.549 -2.258 1.00 93.44 80 GLU A N 1
ATOM 624 C CA . GLU A 1 80 ? -3.498 -8.797 -2.757 1.00 93.44 80 GLU A CA 1
ATOM 625 C C . GLU A 1 80 ? -4.267 -7.480 -2.938 1.00 93.44 80 GLU A C 1
ATOM 627 O O . GLU A 1 80 ? -4.761 -7.182 -4.029 1.00 93.44 80 GLU A O 1
ATOM 632 N N . ILE A 1 81 ? -4.278 -6.635 -1.904 1.00 93.75 81 ILE A N 1
ATOM 633 C CA . ILE A 1 81 ? -4.990 -5.352 -1.921 1.00 93.75 81 ILE A CA 1
ATOM 634 C C . ILE A 1 81 ? -4.393 -4.400 -2.962 1.00 93.75 81 ILE A C 1
ATOM 636 O O . ILE A 1 81 ? -5.124 -3.781 -3.735 1.00 93.75 81 ILE A O 1
ATOM 6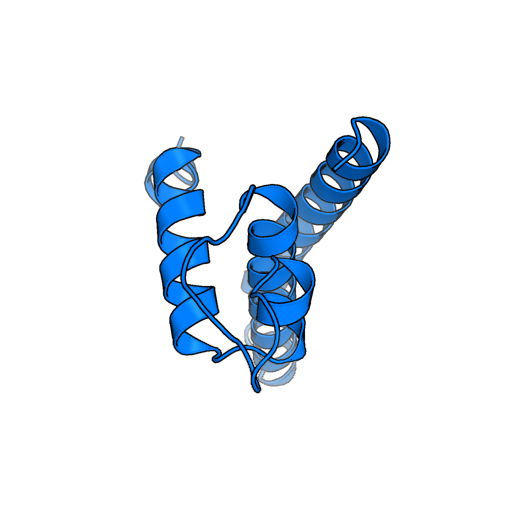40 N N . THR A 1 82 ? -3.066 -4.288 -3.039 1.00 92.62 82 THR A N 1
ATOM 641 C CA . THR A 1 82 ? -2.419 -3.427 -4.044 1.00 92.62 82 THR A CA 1
ATOM 642 C C . THR A 1 82 ? -2.653 -3.916 -5.472 1.00 92.62 82 THR A C 1
ATOM 644 O O . THR A 1 82 ? -2.758 -3.092 -6.381 1.00 92.62 82 THR A O 1
ATOM 647 N N . THR A 1 83 ? -2.788 -5.226 -5.687 1.00 91.56 83 THR A N 1
ATOM 648 C CA . THR A 1 83 ? -3.170 -5.793 -6.988 1.00 91.56 83 THR A CA 1
ATOM 649 C C . THR A 1 83 ? -4.585 -5.369 -7.377 1.00 91.56 83 THR A C 1
ATOM 651 O O . THR A 1 83 ? -4.793 -4.924 -8.507 1.00 91.56 83 THR A O 1
ATOM 654 N N . ALA A 1 84 ? -5.537 -5.426 -6.440 1.00 92.19 84 ALA A N 1
ATOM 655 C CA . ALA A 1 84 ? -6.902 -4.951 -6.665 1.00 92.19 84 ALA A CA 1
ATOM 656 C C . ALA A 1 84 ? -6.937 -3.445 -6.986 1.00 92.19 84 ALA A C 1
ATOM 658 O O . ALA A 1 84 ? -7.506 -3.053 -8.004 1.00 92.19 84 ALA A O 1
ATOM 659 N N . ILE A 1 85 ? -6.230 -2.619 -6.204 1.00 91.06 85 ILE A N 1
ATOM 660 C CA . ILE A 1 85 ? -6.114 -1.166 -6.433 1.00 91.06 85 ILE A CA 1
ATOM 661 C C . ILE A 1 85 ? -5.576 -0.865 -7.838 1.00 91.06 85 ILE A C 1
ATOM 663 O O . ILE A 1 85 ? -6.124 -0.023 -8.549 1.00 91.06 85 ILE A O 1
ATOM 667 N N . LYS A 1 86 ? -4.504 -1.546 -8.265 1.00 88.06 86 LYS A N 1
ATOM 668 C CA . LYS A 1 86 ? -3.927 -1.365 -9.609 1.00 88.06 86 LYS A CA 1
ATOM 669 C C . LYS A 1 86 ? -4.911 -1.771 -10.708 1.00 88.06 86 LYS A C 1
ATOM 671 O O . LYS A 1 86 ? -4.965 -1.106 -11.738 1.00 88.06 86 LYS A O 1
ATOM 676 N N . GLY A 1 87 ? -5.681 -2.837 -10.488 1.00 87.12 87 GLY A N 1
ATOM 677 C CA . GLY A 1 87 ? -6.724 -3.286 -11.409 1.00 87.12 87 GLY A CA 1
ATOM 678 C C . GLY A 1 87 ? -7.844 -2.257 -11.581 1.00 87.12 87 GLY A C 1
ATOM 679 O O . GLY A 1 87 ? -8.214 -1.944 -12.709 1.00 87.12 87 GLY A O 1
ATOM 680 N N . GLU A 1 88 ? -8.336 -1.684 -10.483 1.00 86.06 88 GLU A N 1
ATOM 681 C CA . GLU A 1 88 ? -9.378 -0.648 -10.509 1.00 86.06 88 GLU A CA 1
ATOM 682 C C . GLU A 1 88 ? -8.890 0.675 -11.110 1.00 86.06 88 GLU A C 1
ATOM 684 O O . GLU A 1 88 ? -9.644 1.368 -11.793 1.00 86.06 88 GLU A O 1
ATOM 689 N N . ALA A 1 89 ? -7.621 1.021 -10.886 1.00 77.94 89 ALA A N 1
ATOM 690 C CA . ALA A 1 89 ? -7.020 2.254 -11.383 1.00 77.94 89 ALA A CA 1
ATOM 691 C C . ALA A 1 89 ? -6.610 2.201 -12.867 1.00 77.94 89 ALA A C 1
ATOM 693 O O . ALA A 1 89 ? -6.103 3.198 -13.369 1.00 77.94 89 ALA A O 1
ATOM 694 N N . GLY A 1 90 ? -6.780 1.065 -13.556 1.00 65.62 90 GLY A N 1
ATOM 695 C CA . GLY A 1 90 ? -6.340 0.876 -14.947 1.00 65.62 90 GLY A CA 1
ATOM 696 C C . GLY A 1 90 ? -4.855 0.528 -15.105 1.00 65.62 90 GLY A C 1
ATOM 697 O O . GLY A 1 90 ? -4.468 -0.020 -16.132 1.00 65.62 90 GLY A O 1
ATOM 698 N N . LEU A 1 91 ? -4.061 0.685 -14.043 1.00 63.66 91 LEU A N 1
ATOM 699 C CA . LEU A 1 91 ? -2.594 0.579 -13.997 1.00 63.66 91 LEU A CA 1
ATOM 700 C C . LEU A 1 91 ? -2.037 -0.851 -14.158 1.00 63.66 91 LEU A C 1
ATOM 702 O O . LEU A 1 91 ? -0.851 -1.097 -13.924 1.00 63.66 91 LEU A O 1
ATOM 706 N N . SER A 1 92 ? -2.879 -1.818 -14.525 1.00 54.38 92 SER A N 1
ATOM 707 C CA . SER A 1 92 ? -2.430 -3.149 -14.945 1.00 54.38 92 SER A CA 1
ATOM 708 C C . SER A 1 92 ? -1.760 -3.073 -16.325 1.00 54.38 92 SER A C 1
ATOM 710 O O . SER A 1 92 ? -1.978 -2.120 -17.067 1.00 54.38 92 SER A O 1
ATOM 712 N N . GLU A 1 93 ? -0.944 -4.074 -16.679 1.00 50.97 93 GLU A N 1
ATOM 713 C CA . GLU A 1 93 ? -0.043 -4.127 -17.854 1.00 50.97 93 GLU A CA 1
ATOM 714 C C . GLU A 1 93 ? -0.551 -3.538 -19.191 1.00 50.97 93 GLU A C 1
ATOM 716 O O . GLU A 1 93 ? 0.255 -3.183 -20.054 1.00 50.97 93 GLU A O 1
ATOM 721 N N . SER A 1 94 ? -1.866 -3.437 -19.371 1.00 47.75 94 SER A N 1
ATOM 722 C CA . SER A 1 94 ? -2.553 -2.848 -20.521 1.00 47.75 94 SER A CA 1
ATOM 723 C C . SER A 1 94 ? -2.202 -1.374 -20.782 1.00 47.75 94 SER A C 1
ATOM 725 O O . SER A 1 94 ? -2.214 -0.959 -21.938 1.00 47.75 94 SER A O 1
ATOM 727 N N . GLU A 1 95 ? -1.845 -0.587 -19.761 1.00 44.06 95 GLU A N 1
ATOM 728 C CA . GLU A 1 95 ? -1.508 0.841 -19.932 1.00 44.06 95 GLU A CA 1
ATOM 729 C C . GLU A 1 95 ? -0.036 1.098 -20.289 1.00 44.06 95 GLU A C 1
ATOM 731 O O . GLU A 1 95 ? 0.295 2.154 -20.816 1.00 44.06 95 GLU A O 1
ATOM 736 N N . ARG A 1 96 ? 0.861 0.118 -20.113 1.00 50.12 96 ARG A N 1
ATOM 737 C CA . ARG A 1 96 ? 2.297 0.278 -20.423 1.00 50.12 96 ARG A CA 1
ATOM 738 C C . ARG A 1 96 ? 2.632 0.119 -21.918 1.00 50.12 96 ARG A C 1
ATOM 740 O O . ARG A 1 96 ? 3.805 0.121 -22.284 1.00 50.12 96 ARG A O 1
ATOM 747 N N . LYS A 1 97 ? 1.631 -0.103 -22.781 1.00 40.94 97 LYS A N 1
ATOM 748 C CA . LYS A 1 97 ? 1.810 -0.428 -24.213 1.00 40.94 97 LYS A CA 1
ATOM 749 C C . LYS A 1 97 ? 1.180 0.566 -25.200 1.00 40.94 97 LYS A C 1
ATOM 751 O O . LYS A 1 97 ? 1.272 0.298 -26.397 1.00 40.94 97 LYS A O 1
ATOM 756 N N . ASN A 1 98 ? 0.583 1.669 -24.740 1.00 33.03 98 ASN A N 1
ATOM 757 C CA . ASN A 1 98 ? 0.029 2.715 -25.614 1.00 33.03 98 ASN A CA 1
ATOM 758 C C . ASN A 1 98 ? 0.822 4.015 -25.520 1.00 33.03 98 ASN A C 1
ATOM 760 O O . ASN A 1 98 ? 1.035 4.482 -24.382 1.00 33.03 98 ASN A O 1
#

Solvent-accessible surface area (backbone atoms only — not comparable to full-atom values): 5755 Å² total; per-residue (Å²): 140,54,71,69,59,51,52,54,42,52,52,54,42,54,55,46,54,54,50,49,65,60,41,72,76,57,89,50,76,68,39,52,54,52,44,52,51,49,50,53,53,44,46,46,41,44,32,62,64,63,50,87,78,55,80,98,47,65,49,94,86,36,80,34,38,46,67,47,39,68,75,75,37,60,67,70,57,50,52,52,51,32,51,52,47,30,56,77,69,55,69,38,81,78,58,82,76,115

Secondary structure (DSSP, 8-state):
--HHHHHHHHHHHHHHHHHHHHHTT--SHHHHHHHHHHHHHHHHHHHHHH-----S-EETTEE--HHHHHHTS-HHHHHHHHHHHHHHTS-SGGGGG-

pLDDT: mean 82.83, std 13.68, range [33.03, 94.19]

Mean predicted aligned error: 6.7 Å